Protein AF-A0A1Y6HSE1-F1 (afdb_monomer)

Foldseek 3Di:
DVVVLVVLVVVDDPVCNVVSVCVVVVVVVVCVVVLCVVLVVLVVVHVCRSVVVVVVVVVVVVD

Secondary structure (DSSP, 8-state):
-HHHHHHHHHHS-TTTHHHHHHHHHHHHHHHHHHHHHHHHHHHHH-TTHHHHHHHHHHHHHH-

Organism: NCBI:txid48664

pLDDT: mean 82.03, std 9.47, range [58.41, 94.56]

Solvent-accessible surface area (backbone atoms only — not comparable to full-atom values): 3649 Å² total; per-residue (Å²): 108,72,68,60,52,51,52,52,56,74,74,45,57,84,91,51,38,73,60,62,69,42,44,65,58,51,53,48,53,52,51,50,56,51,48,50,53,53,38,52,56,35,35,73,80,34,80,63,48,38,58,55,51,52,52,52,53,53,52,62,74,73,106

InterPro domains:
  IPR001958 Tetracycline resistance protein TetA/multidrug resistance protein MdtG-like [PR01035] (21-43)
  IPR001958 Tetracycline resistance protein TetA/multidrug resistance protein MdtG-like [PR01035] (49-63)
  IPR011701 Major facilitator superfamily [PF07690] (1-62)
  IPR020846 Major facilitator superfamily domain [PS50850] (1-63)
  IPR036259 MFS transporter superfamily [G3DSA:1.20.1250.20] (1-63)
  IPR036259 MFS transporter superfamily [SSF103473] (1-61)

Structure (mmCIF, N/CA/C/O backbone):
data_AF-A0A1Y6HSE1-F1
#
_entry.id   AF-A0A1Y6HSE1-F1
#
loop_
_atom_site.group_PDB
_atom_site.id
_atom_site.type_symbol
_atom_site.label_atom_id
_atom_site.label_alt_id
_atom_site.label_comp_id
_atom_site.label_asym_id
_atom_s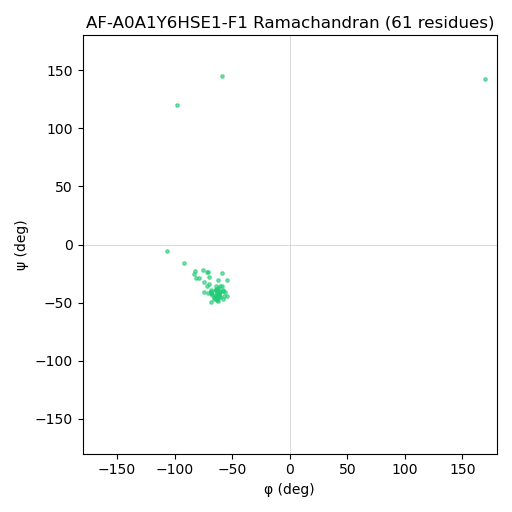ite.label_entity_id
_atom_site.label_seq_id
_atom_site.pdbx_PDB_ins_code
_atom_site.Cartn_x
_atom_site.Cartn_y
_atom_site.Cartn_z
_atom_site.occupancy
_atom_site.B_iso_or_equiv
_atom_site.auth_seq_id
_atom_site.auth_comp_id
_atom_site.auth_asym_id
_atom_site.auth_atom_id
_atom_site.pdbx_PDB_model_num
ATOM 1 N N . MET A 1 1 ? -5.282 -8.090 9.380 1.00 58.41 1 MET A N 1
ATOM 2 C CA . MET A 1 1 ? -6.752 -7.900 9.343 1.00 58.41 1 MET A CA 1
ATOM 3 C C . MET A 1 1 ? -7.389 -8.169 10.709 1.00 58.41 1 MET A C 1
ATOM 5 O O . MET A 1 1 ? -8.043 -7.272 11.216 1.00 58.41 1 MET A O 1
ATOM 9 N N . ALA A 1 2 ? -7.149 -9.323 11.353 1.00 68.00 2 ALA A N 1
ATOM 10 C CA . ALA A 1 2 ? -7.734 -9.639 12.668 1.00 68.00 2 ALA A CA 1
ATOM 11 C C . ALA A 1 2 ? -7.382 -8.620 13.776 1.00 68.00 2 ALA A C 1
ATOM 13 O O . ALA A 1 2 ? -8.272 -8.123 14.456 1.00 68.00 2 ALA A O 1
ATOM 14 N N . THR A 1 3 ? -6.110 -8.229 13.897 1.00 72.00 3 THR A N 1
ATOM 15 C CA . THR A 1 3 ? -5.644 -7.271 14.920 1.00 72.00 3 THR A CA 1
ATOM 16 C C . THR A 1 3 ? -6.166 -5.848 14.694 1.00 72.00 3 THR A C 1
ATOM 18 O O . THR A 1 3 ? -6.556 -5.170 15.636 1.00 72.00 3 THR A O 1
ATOM 21 N N . ALA A 1 4 ? -6.231 -5.407 13.433 1.00 66.19 4 ALA A N 1
ATOM 22 C CA . ALA A 1 4 ? -6.743 -4.086 13.067 1.00 66.19 4 ALA A CA 1
ATOM 23 C C . ALA A 1 4 ? -8.257 -3.971 13.312 1.00 66.19 4 ALA A C 1
ATOM 25 O O . ALA A 1 4 ? -8.723 -2.968 13.844 1.00 66.19 4 ALA A O 1
ATOM 26 N N . ASN A 1 5 ? -9.021 -5.021 12.994 1.00 69.38 5 ASN A N 1
ATOM 27 C CA . ASN A 1 5 ? -10.460 -5.048 13.246 1.00 69.38 5 ASN A CA 1
ATOM 28 C C . ASN A 1 5 ? -10.786 -5.147 14.744 1.00 69.38 5 ASN A C 1
ATOM 30 O O . ASN A 1 5 ? -11.769 -4.554 15.176 1.00 69.38 5 ASN A O 1
ATOM 34 N N . ALA A 1 6 ? -9.964 -5.847 15.535 1.00 71.88 6 ALA A N 1
ATOM 35 C CA . ALA A 1 6 ? -10.105 -5.892 16.992 1.00 71.88 6 ALA A CA 1
ATOM 36 C C . ALA A 1 6 ? -9.868 -4.511 17.627 1.00 71.88 6 ALA A C 1
ATOM 38 O O . ALA A 1 6 ? -10.678 -4.061 18.431 1.00 71.88 6 ALA A O 1
ATOM 39 N N . TYR A 1 7 ? -8.836 -3.787 17.182 1.00 72.94 7 TYR A N 1
ATOM 40 C CA . TYR A 1 7 ? -8.596 -2.409 17.618 1.00 72.94 7 TYR A CA 1
ATOM 41 C C . TYR A 1 7 ? -9.750 -1.467 17.236 1.00 72.94 7 TYR A C 1
ATOM 43 O O . TYR A 1 7 ? -10.245 -0.703 18.061 1.00 72.94 7 TYR A O 1
ATOM 51 N N . ILE A 1 8 ? -10.241 -1.560 15.997 1.00 70.00 8 ILE A N 1
ATOM 52 C CA . ILE A 1 8 ? -11.412 -0.799 15.544 1.00 70.00 8 ILE A CA 1
ATOM 53 C C . ILE A 1 8 ? -12.642 -1.109 16.415 1.00 70.00 8 ILE A C 1
ATOM 55 O O . ILE A 1 8 ? -13.406 -0.197 16.737 1.00 70.00 8 ILE A O 1
ATOM 59 N N . ALA A 1 9 ? -12.831 -2.365 16.825 1.00 69.81 9 ALA A N 1
ATOM 60 C CA . ALA A 1 9 ? -13.940 -2.777 17.683 1.00 69.81 9 ALA A CA 1
ATOM 61 C C . ALA A 1 9 ? -13.877 -2.153 19.089 1.00 69.81 9 ALA A C 1
ATOM 63 O O . ALA A 1 9 ? -14.923 -1.752 19.611 1.00 69.81 9 ALA A O 1
ATOM 64 N N . ASP A 1 10 ? -12.671 -2.049 19.659 1.00 73.88 10 ASP A N 1
ATOM 65 C CA . ASP A 1 10 ? -12.429 -1.504 21.001 1.00 73.88 10 ASP A CA 1
ATOM 66 C C . ASP A 1 10 ? -12.630 0.016 21.068 1.00 73.88 10 ASP A C 1
ATOM 68 O O . ASP A 1 10 ? -13.148 0.531 22.058 1.00 73.88 10 ASP A O 1
ATOM 72 N N . VAL A 1 11 ? -12.274 0.749 20.008 1.00 74.62 11 VAL A N 1
ATOM 73 C CA . VAL A 1 11 ? -12.326 2.225 20.003 1.00 74.62 11 VAL A CA 1
ATOM 74 C C . VAL A 1 11 ? -13.667 2.770 19.467 1.00 74.62 11 VAL A C 1
ATOM 76 O O . VAL A 1 11 ? -14.011 3.933 19.689 1.00 74.62 11 VAL A O 1
ATOM 79 N N . THR A 1 1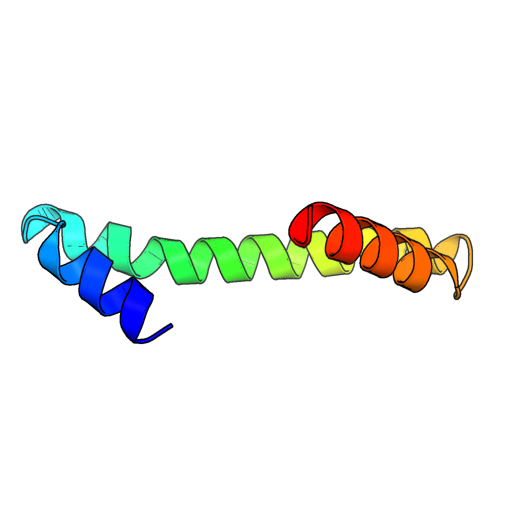2 ? -14.478 1.946 18.788 1.00 70.19 12 THR A N 1
ATOM 80 C CA . THR A 1 12 ? -15.705 2.399 18.100 1.00 70.19 12 THR A CA 1
ATOM 81 C C . THR A 1 12 ? -16.983 2.163 18.919 1.00 70.19 12 THR A C 1
ATOM 83 O O . THR A 1 12 ? -17.372 1.022 19.197 1.00 70.19 12 THR A O 1
ATOM 86 N N . ARG A 1 13 ? -17.708 3.254 19.222 1.00 71.12 13 ARG A N 1
ATOM 87 C CA . ARG A 1 13 ? -19.055 3.235 19.832 1.00 71.12 13 ARG A CA 1
ATOM 88 C C . ARG A 1 13 ? -20.060 2.461 18.963 1.00 71.12 13 ARG A C 1
ATOM 90 O O . ARG A 1 13 ? -19.986 2.494 17.736 1.00 71.12 13 ARG A O 1
ATOM 97 N N . ALA A 1 14 ? -21.001 1.764 19.608 1.00 67.94 14 ALA A N 1
ATOM 98 C CA . ALA A 1 14 ? -21.911 0.799 18.975 1.00 67.94 14 ALA A CA 1
ATOM 99 C C . ALA A 1 14 ? -22.714 1.356 17.782 1.00 67.94 14 ALA A C 1
ATOM 101 O O . ALA A 1 14 ? -22.989 0.620 16.838 1.00 67.94 14 ALA A O 1
ATOM 102 N N . ASP A 1 15 ? -23.019 2.653 17.791 1.00 70.81 15 ASP A N 1
ATOM 103 C CA . ASP A 1 15 ? -23.767 3.376 16.760 1.00 70.81 15 ASP A CA 1
ATOM 104 C C . ASP A 1 15 ? -22.986 3.588 15.452 1.00 70.81 15 ASP A C 1
ATOM 106 O O . ASP A 1 15 ? -23.595 3.730 14.394 1.00 70.81 15 ASP A O 1
ATOM 110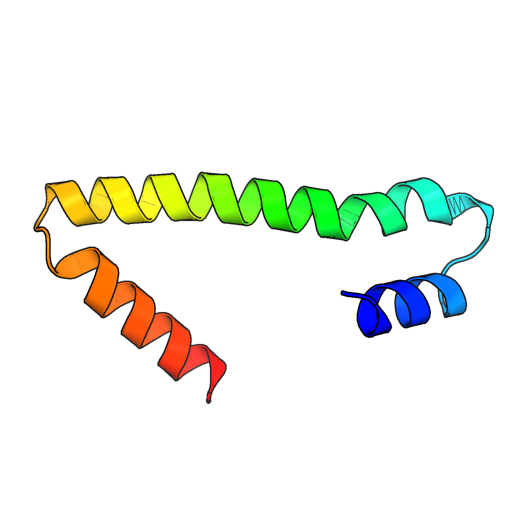 N N . LYS A 1 16 ? -21.645 3.569 15.486 1.00 69.94 16 LYS A N 1
ATOM 111 C CA . LYS A 1 16 ? -20.799 3.810 14.299 1.00 69.94 16 LYS A CA 1
ATOM 112 C C . LYS A 1 16 ? -20.118 2.561 13.745 1.00 69.94 16 LYS A C 1
ATOM 114 O O . LYS A 1 16 ? -19.509 2.625 12.678 1.00 69.94 16 LYS A O 1
ATOM 119 N N . ARG A 1 17 ? -20.245 1.413 14.419 1.00 67.19 17 ARG A N 1
ATOM 120 C CA . ARG A 1 17 ? -19.544 0.167 14.059 1.00 67.19 17 ARG A CA 1
ATOM 121 C C . ARG A 1 17 ? -19.790 -0.251 12.607 1.00 67.19 17 ARG A C 1
ATOM 123 O O . ARG A 1 17 ? -18.827 -0.536 11.909 1.00 67.19 17 ARG A O 1
ATOM 130 N N . ALA A 1 18 ? -21.026 -0.196 12.108 1.00 70.31 18 ALA A N 1
ATOM 131 C CA . ALA A 1 18 ? -21.331 -0.605 10.732 1.00 70.31 18 ALA A CA 1
ATOM 132 C C . ALA A 1 18 ? -20.503 0.151 9.667 1.00 70.31 18 ALA A C 1
ATOM 134 O O . ALA A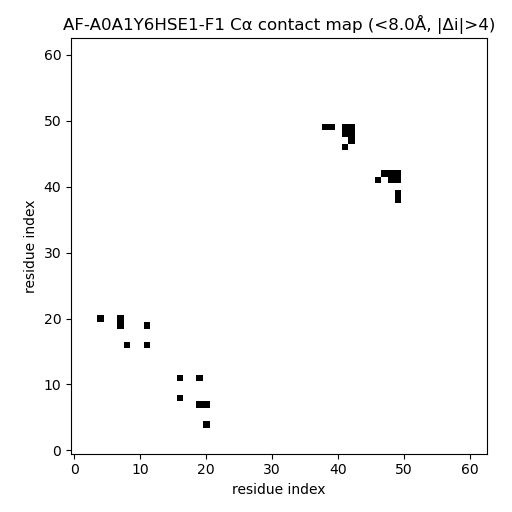 1 18 ? -19.995 -0.465 8.733 1.00 70.31 18 ALA A O 1
ATOM 135 N N . GLY A 1 19 ? -20.304 1.464 9.831 1.00 69.12 19 GLY A N 1
ATOM 136 C CA . GLY A 1 19 ? -19.498 2.267 8.904 1.00 69.12 19 GLY A CA 1
ATOM 137 C C . GLY A 1 19 ? -17.994 2.026 9.050 1.00 69.12 19 GLY A C 1
ATOM 138 O O . GLY A 1 19 ? -17.284 1.903 8.052 1.00 69.12 19 GLY A O 1
ATOM 139 N N . VAL A 1 20 ? -17.502 1.900 10.287 1.00 70.62 20 VAL A N 1
ATOM 140 C CA . VAL A 1 20 ? -16.061 1.739 10.549 1.00 70.62 20 VAL A CA 1
ATOM 141 C C . VAL A 1 20 ? -15.571 0.329 10.197 1.00 70.62 20 VAL A C 1
ATOM 143 O O . VAL A 1 20 ? -14.465 0.182 9.691 1.00 70.62 20 VAL A O 1
ATOM 146 N N . PHE A 1 21 ? -16.400 -0.707 10.353 1.00 72.75 21 PHE A N 1
ATOM 147 C CA . PHE A 1 21 ? -16.079 -2.054 9.861 1.00 72.75 21 PHE A CA 1
ATOM 148 C C . PHE A 1 21 ? -16.128 -2.162 8.327 1.00 72.75 21 PHE A C 1
ATOM 150 O O . PHE A 1 21 ? -15.461 -3.025 7.757 1.00 72.75 21 PHE A O 1
ATOM 157 N N . GLY A 1 22 ? -16.867 -1.280 7.646 1.00 78.69 22 GLY A N 1
ATOM 158 C CA . GLY A 1 22 ? -16.893 -1.203 6.182 1.00 78.69 22 GLY A CA 1
ATOM 159 C C . GLY A 1 22 ? -15.682 -0.485 5.572 1.00 78.69 22 GLY A C 1
ATOM 160 O O . GLY A 1 22 ? -15.271 -0.810 4.457 1.00 78.69 22 GLY A O 1
ATOM 161 N N . MET A 1 23 ? -15.071 0.456 6.300 1.00 80.31 23 MET A N 1
ATOM 162 C CA . MET A 1 23 ? -13.933 1.259 5.826 1.00 80.31 23 MET A CA 1
ATOM 163 C C . MET A 1 23 ? -12.715 0.437 5.368 1.00 80.31 23 MET A C 1
ATOM 165 O O . MET A 1 23 ? -12.200 0.740 4.293 1.00 80.31 23 MET A O 1
ATOM 169 N N . PRO A 1 24 ? -12.259 -0.612 6.085 1.00 81.62 24 PRO A N 1
ATOM 170 C CA . PRO A 1 24 ? -11.168 -1.465 5.614 1.00 81.62 24 PRO A CA 1
ATOM 171 C C . PRO A 1 24 ? -11.463 -2.125 4.260 1.00 81.62 24 PRO A C 1
ATOM 173 O O . PRO A 1 24 ? -10.588 -2.189 3.398 1.00 81.62 24 PRO A O 1
ATOM 176 N N . GLY A 1 25 ? -12.705 -2.573 4.048 1.00 83.31 25 GLY A N 1
ATOM 177 C CA . GLY A 1 25 ? -13.141 -3.153 2.775 1.00 83.31 25 GLY A CA 1
ATOM 178 C C . GLY A 1 25 ? -13.192 -2.118 1.651 1.00 83.31 25 GLY A C 1
ATOM 179 O O . GLY A 1 25 ? -12.720 -2.384 0.546 1.00 83.31 25 GLY A O 1
ATOM 180 N N . ALA A 1 26 ? -13.689 -0.913 1.942 1.00 86.69 26 ALA A N 1
ATOM 181 C CA . ALA A 1 26 ? -13.700 0.1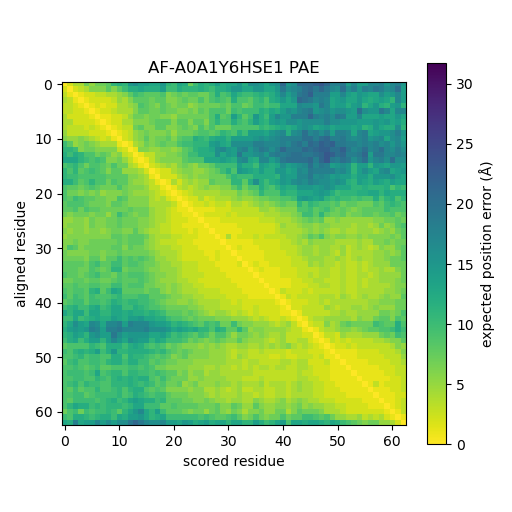95 0.990 1.00 86.69 26 ALA A CA 1
ATOM 182 C C . ALA A 1 26 ? -12.278 0.631 0.603 1.00 86.69 26 ALA A C 1
ATOM 184 O O . ALA A 1 26 ? -11.987 0.797 -0.580 1.00 86.69 26 ALA A O 1
ATOM 185 N N . ALA A 1 27 ? -11.373 0.749 1.577 1.00 87.38 27 ALA A N 1
ATOM 186 C CA . ALA A 1 27 ? -9.969 1.072 1.341 1.00 87.38 27 ALA A CA 1
ATOM 187 C C . ALA A 1 27 ? -9.283 0.014 0.465 1.00 87.38 27 ALA A C 1
ATOM 189 O O . ALA A 1 27 ? -8.544 0.367 -0.454 1.00 87.38 27 ALA A O 1
ATOM 190 N N . PHE A 1 28 ? -9.574 -1.272 0.690 1.00 88.38 28 PHE A N 1
ATOM 191 C CA . PHE A 1 28 ? -9.064 -2.349 -0.157 1.00 88.38 28 PHE A CA 1
ATOM 192 C C . PHE A 1 28 ? -9.603 -2.252 -1.589 1.00 88.38 28 PHE A C 1
ATOM 194 O O . PHE A 1 28 ? -8.828 -2.322 -2.537 1.00 88.38 28 PHE A O 1
ATOM 201 N N . GLY A 1 29 ? -10.912 -2.039 -1.758 1.00 90.31 29 GLY A N 1
ATOM 202 C CA . GLY A 1 29 ? -11.527 -1.891 -3.080 1.00 90.31 29 GLY A CA 1
ATOM 203 C C . GLY A 1 29 ? -10.966 -0.701 -3.862 1.00 90.31 29 GLY A C 1
ATOM 204 O O . GLY A 1 29 ? -10.596 -0.843 -5.026 1.00 90.31 29 GLY A O 1
ATOM 205 N N . ILE A 1 30 ? -10.829 0.455 -3.208 1.00 92.44 30 ILE A N 1
ATOM 206 C CA . ILE A 1 30 ? -10.250 1.664 -3.810 1.00 92.44 30 ILE A CA 1
ATOM 207 C C . ILE A 1 30 ? -8.777 1.434 -4.168 1.00 92.44 30 ILE A C 1
ATOM 209 O O . ILE A 1 30 ? -8.362 1.754 -5.282 1.00 92.44 30 ILE A O 1
ATOM 213 N N . GLY A 1 31 ? -8.000 0.839 -3.259 1.00 89.62 31 GLY A N 1
ATOM 214 C CA . GLY A 1 31 ? -6.596 0.508 -3.498 1.00 89.62 31 GLY A CA 1
ATOM 215 C C . GLY A 1 31 ? -6.410 -0.491 -4.640 1.00 89.62 31 GLY A C 1
ATOM 216 O O . GLY A 1 31 ? -5.492 -0.341 -5.440 1.00 89.62 31 GLY A O 1
ATOM 217 N N . PHE A 1 32 ? -7.308 -1.467 -4.771 1.00 90.94 32 PHE A N 1
ATOM 218 C CA . PHE A 1 32 ? -7.272 -2.456 -5.844 1.00 90.94 32 PHE A CA 1
ATOM 219 C C . PHE A 1 32 ? -7.578 -1.836 -7.212 1.00 90.94 32 PHE A C 1
ATOM 221 O O . PHE A 1 32 ? -6.806 -2.013 -8.153 1.00 90.94 32 PHE A O 1
ATOM 228 N N . VAL A 1 33 ? -8.663 -1.063 -7.323 1.00 94.56 33 VAL A N 1
ATOM 229 C CA . VAL A 1 33 ? -9.034 -0.391 -8.580 1.00 94.56 33 VAL A CA 1
ATOM 230 C C . VAL A 1 33 ? -7.963 0.622 -8.984 1.00 94.56 33 VAL A C 1
ATOM 232 O O . VAL A 1 33 ? -7.498 0.603 -10.122 1.00 94.56 33 VAL A O 1
ATOM 235 N N . GLY A 1 34 ? -7.524 1.467 -8.047 1.00 93.00 34 GLY A N 1
ATOM 236 C CA . GLY A 1 34 ? -6.4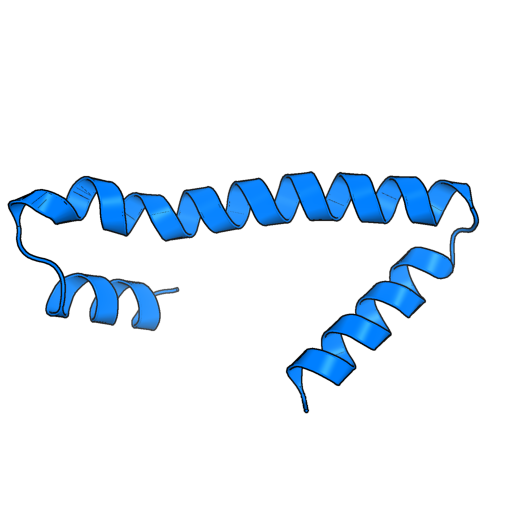60 2.439 -8.295 1.00 93.00 34 GLY A CA 1
ATOM 237 C C . GLY A 1 34 ? -5.139 1.769 -8.677 1.00 93.00 34 GLY A C 1
ATOM 238 O O . GLY A 1 34 ? -4.501 2.173 -9.647 1.00 93.00 34 GLY A O 1
ATOM 239 N N . GLY A 1 35 ? -4.764 0.700 -7.972 1.00 88.69 35 GLY A N 1
ATOM 240 C CA . GLY A 1 35 ? -3.550 -0.066 -8.242 1.00 88.69 35 GLY A CA 1
ATOM 241 C C . GLY A 1 35 ? -3.540 -0.708 -9.630 1.00 88.69 35 GLY A C 1
ATOM 242 O O . GLY A 1 35 ? -2.529 -0.625 -10.325 1.00 88.69 35 GLY A O 1
ATOM 243 N N . LEU A 1 36 ? -4.660 -1.285 -10.077 1.00 90.88 36 LEU A N 1
ATOM 244 C CA . LEU A 1 36 ? -4.773 -1.858 -11.423 1.00 90.88 36 LEU A CA 1
ATOM 245 C C . LEU A 1 36 ? -4.737 -0.795 -12.521 1.00 90.88 36 LEU A C 1
ATOM 247 O O . LEU A 1 36 ? -4.089 -1.008 -13.543 1.00 90.88 36 LEU A O 1
ATOM 251 N N . LEU A 1 37 ? -5.405 0.343 -12.321 1.00 93.94 37 LEU A N 1
ATOM 252 C CA . LEU A 1 37 ? -5.391 1.439 -13.292 1.00 93.94 37 LEU A CA 1
ATOM 253 C C . LEU A 1 37 ? -3.975 1.988 -13.485 1.00 93.94 37 LEU A C 1
ATOM 255 O O . LEU A 1 37 ? -3.509 2.112 -14.617 1.00 93.94 37 LEU A O 1
ATOM 259 N N . ILE A 1 38 ? -3.277 2.262 -12.382 1.00 90.38 38 ILE A N 1
ATOM 260 C CA . ILE A 1 38 ? -1.899 2.763 -12.409 1.00 90.38 38 ILE A CA 1
ATOM 261 C C . ILE A 1 38 ? -0.965 1.695 -12.991 1.00 90.38 38 ILE A C 1
ATOM 263 O O . ILE A 1 38 ? -0.197 1.986 -13.905 1.00 90.38 38 ILE A O 1
ATOM 267 N N . GLY A 1 39 ? -1.071 0.444 -12.536 1.00 87.44 39 GLY A N 1
ATOM 268 C CA . GLY A 1 39 ? -0.249 -0.662 -13.029 1.00 87.44 39 GLY A CA 1
ATOM 269 C C . GLY A 1 39 ? -0.449 -0.949 -14.520 1.00 87.44 39 GLY A C 1
ATOM 270 O O . GLY A 1 39 ? 0.526 -1.141 -15.245 1.00 87.44 39 GLY A O 1
ATOM 271 N N . GLY A 1 40 ? -1.692 -0.919 -15.003 1.00 88.81 40 GLY A N 1
ATOM 272 C CA . GLY A 1 40 ? -2.020 -1.107 -16.416 1.00 88.81 40 GLY A CA 1
ATOM 273 C C . GLY A 1 40 ? -1.539 0.051 -17.291 1.00 88.81 40 GLY A C 1
ATOM 274 O O . GLY A 1 40 ? -0.958 -0.179 -18.352 1.00 88.81 40 GLY A O 1
ATOM 275 N N . TRP A 1 41 ? -1.700 1.293 -16.824 1.00 90.38 41 TRP A N 1
ATOM 276 C CA . TRP A 1 41 ? -1.191 2.467 -17.534 1.00 90.38 41 TRP A CA 1
ATOM 277 C C . TRP A 1 41 ? 0.339 2.444 -17.642 1.00 90.38 41 TRP A C 1
ATOM 279 O O . TRP A 1 41 ? 0.883 2.585 -18.736 1.00 90.38 41 TRP A O 1
ATOM 289 N N . MET A 1 42 ? 1.044 2.158 -16.547 1.00 88.19 42 MET A N 1
ATOM 290 C CA . MET A 1 42 ? 2.506 2.022 -16.553 1.00 88.19 42 MET A CA 1
ATOM 291 C C . MET A 1 42 ? 2.978 0.838 -17.405 1.00 88.19 42 MET A C 1
ATOM 293 O O . MET A 1 42 ? 3.980 0.953 -18.109 1.00 88.19 42 MET A O 1
ATOM 297 N N . GLY A 1 43 ? 2.230 -0.269 -17.412 1.00 85.75 43 GLY A N 1
ATOM 298 C CA . GLY A 1 43 ? 2.495 -1.425 -18.269 1.00 85.75 43 GLY A CA 1
ATOM 299 C C . GLY A 1 43 ? 2.394 -1.108 -19.763 1.00 85.75 43 GLY A C 1
ATOM 300 O O . GLY A 1 43 ? 3.135 -1.689 -20.552 1.00 85.75 43 GLY A O 1
ATOM 301 N N . SER A 1 44 ? 1.543 -0.148 -20.149 1.00 85.62 44 SER A N 1
ATOM 302 C CA . SER A 1 44 ? 1.418 0.301 -21.544 1.00 85.62 44 SER A CA 1
ATOM 303 C C . SER A 1 44 ? 2.641 1.080 -22.050 1.00 85.62 44 SER A C 1
ATOM 305 O O . SER A 1 44 ? 2.947 1.031 -23.238 1.00 85.62 44 SER A O 1
ATOM 307 N N . ILE A 1 45 ? 3.373 1.750 -21.151 1.00 85.81 45 ILE A N 1
ATOM 308 C CA . ILE A 1 45 ? 4.618 2.479 -21.455 1.00 85.81 45 ILE A CA 1
ATOM 309 C C . ILE A 1 45 ? 5.808 1.506 -21.516 1.00 85.81 45 ILE A C 1
ATOM 311 O O . ILE A 1 45 ? 6.778 1.726 -22.240 1.00 85.81 45 ILE A O 1
ATOM 315 N N . GLY A 1 46 ? 5.738 0.405 -20.767 1.00 82.69 46 GLY A N 1
ATOM 316 C CA . GLY A 1 46 ? 6.691 -0.695 -20.835 1.00 82.69 46 GLY A CA 1
ATOM 317 C C . GLY A 1 46 ? 6.490 -1.681 -19.691 1.00 82.69 46 GLY A C 1
ATOM 318 O O . GLY A 1 46 ? 6.227 -1.288 -18.555 1.00 82.69 46 GLY A O 1
ATOM 319 N N . LEU A 1 47 ? 6.667 -2.971 -19.979 1.00 86.38 47 LEU A N 1
ATOM 320 C CA . LEU A 1 47 ? 6.351 -4.058 -19.047 1.00 86.38 47 LEU A CA 1
ATOM 321 C C . LEU A 1 47 ? 7.126 -3.978 -17.716 1.00 86.38 47 LEU A C 1
ATOM 323 O O . LEU A 1 47 ? 6.661 -4.490 -16.704 1.00 8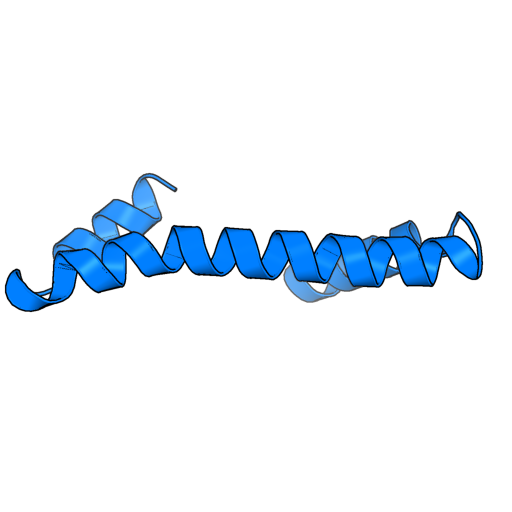6.38 47 LEU A O 1
ATOM 327 N N . HIS A 1 48 ? 8.291 -3.321 -17.694 1.00 89.88 48 HIS A N 1
ATOM 328 C CA . HIS A 1 48 ? 9.136 -3.172 -16.501 1.00 89.88 48 HIS A CA 1
ATOM 329 C C . HIS A 1 48 ? 8.721 -2.038 -15.552 1.00 89.88 48 HIS A C 1
ATOM 331 O O . HIS A 1 48 ? 9.067 -2.080 -14.372 1.00 89.88 48 HIS A O 1
ATOM 337 N N . TRP A 1 49 ? 7.997 -1.020 -16.025 1.00 88.75 49 TRP A N 1
ATOM 338 C CA . TRP A 1 49 ? 7.690 0.182 -15.235 1.00 88.75 49 TRP A CA 1
ATOM 339 C C . TRP A 1 49 ? 6.823 -0.075 -13.991 1.00 88.75 49 TRP A C 1
ATOM 341 O O . TRP A 1 49 ? 7.129 0.505 -12.946 1.00 88.75 49 TRP A O 1
ATOM 351 N N . PRO A 1 50 ? 5.806 -0.962 -14.028 1.00 87.62 50 PRO A N 1
ATOM 352 C CA . PRO A 1 50 ? 5.021 -1.302 -12.841 1.00 87.62 50 PRO A CA 1
ATOM 353 C C . PRO A 1 50 ? 5.876 -1.882 -11.706 1.00 87.62 50 PRO A C 1
ATOM 355 O O . PRO A 1 50 ? 5.637 -1.587 -10.537 1.00 87.62 50 PRO A O 1
ATOM 358 N N . PHE A 1 51 ? 6.904 -2.670 -12.041 1.00 88.50 51 PHE A N 1
ATOM 359 C CA . PHE A 1 51 ? 7.789 -3.291 -11.053 1.00 88.50 51 PHE A CA 1
ATOM 360 C C . PHE A 1 51 ? 8.698 -2.264 -10.375 1.00 88.50 51 PHE A C 1
ATOM 362 O O . PHE A 1 51 ? 8.851 -2.295 -9.156 1.00 88.50 51 PHE A O 1
ATOM 369 N N . TRP A 1 52 ? 9.249 -1.316 -11.139 1.00 90.44 52 TRP A N 1
ATOM 370 C CA . TRP A 1 52 ? 10.039 -0.214 -10.581 1.00 90.44 52 TRP A CA 1
ATOM 371 C C . TRP A 1 52 ? 9.211 0.694 -9.671 1.00 90.44 52 TRP A C 1
ATOM 373 O O . TRP A 1 52 ? 9.685 1.119 -8.619 1.00 90.44 52 TRP A O 1
ATOM 383 N N . PHE A 1 53 ? 7.955 0.944 -10.034 1.00 89.12 53 PHE A N 1
ATOM 384 C CA . PHE A 1 53 ? 7.030 1.706 -9.199 1.00 89.12 53 PHE A CA 1
ATOM 385 C C . PHE A 1 53 ? 6.698 0.989 -7.890 1.00 89.12 53 PHE A C 1
ATOM 387 O O . PHE A 1 53 ? 6.762 1.596 -6.821 1.00 89.12 53 PHE A O 1
ATOM 394 N N . ALA A 1 54 ? 6.417 -0.315 -7.956 1.00 88.62 54 ALA A N 1
ATOM 395 C CA . ALA A 1 54 ? 6.205 -1.139 -6.771 1.00 88.62 54 ALA A CA 1
ATOM 396 C C . ALA A 1 54 ? 7.449 -1.173 -5.865 1.00 88.62 54 ALA A C 1
ATOM 398 O O . ALA A 1 54 ? 7.318 -1.066 -4.647 1.00 88.62 54 ALA A O 1
ATOM 399 N N . ALA A 1 55 ? 8.651 -1.256 -6.446 1.00 89.19 55 ALA A N 1
ATOM 400 C CA . ALA A 1 55 ? 9.906 -1.203 -5.701 1.00 89.19 55 ALA A CA 1
ATOM 401 C C . ALA A 1 55 ? 10.101 0.147 -4.986 1.00 89.19 55 ALA A C 1
ATOM 403 O O . ALA A 1 55 ? 10.478 0.166 -3.816 1.00 89.19 55 ALA A O 1
ATOM 404 N N . GLY A 1 56 ? 9.783 1.267 -5.645 1.00 91.88 56 GLY A N 1
ATOM 405 C CA . GLY A 1 56 ? 9.822 2.597 -5.029 1.00 91.88 56 GLY A CA 1
ATOM 406 C C . GLY A 1 56 ? 8.831 2.748 -3.871 1.00 91.88 56 GLY A C 1
ATOM 407 O O . GLY A 1 56 ? 9.202 3.236 -2.806 1.00 91.88 56 GLY A O 1
ATOM 408 N N . LEU A 1 57 ? 7.595 2.269 -4.045 1.00 89.25 57 LEU A N 1
ATOM 409 C CA . LEU A 1 57 ? 6.578 2.249 -2.986 1.00 89.25 57 LEU A CA 1
ATOM 410 C C . LEU A 1 57 ? 6.997 1.383 -1.791 1.00 89.25 57 LEU A C 1
ATOM 412 O O . LEU A 1 57 ? 6.809 1.790 -0.647 1.00 89.25 57 LEU A O 1
ATOM 416 N N . ALA A 1 58 ? 7.581 0.209 -2.041 1.00 90.19 58 ALA A N 1
A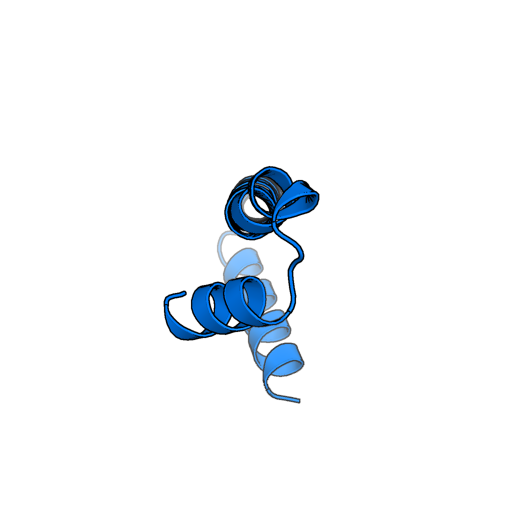TOM 417 C CA . ALA A 1 58 ? 8.069 -0.673 -0.984 1.00 90.19 58 ALA A CA 1
ATOM 418 C C . ALA A 1 58 ? 9.219 -0.035 -0.190 1.00 90.19 58 ALA A C 1
ATOM 420 O O . ALA A 1 58 ? 9.255 -0.155 1.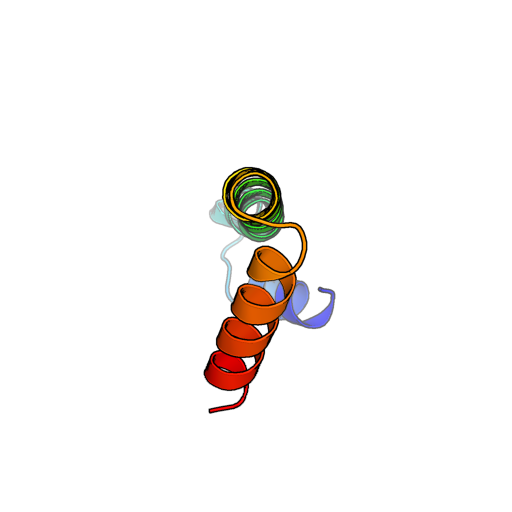033 1.00 90.19 58 ALA A O 1
ATOM 421 N N . LEU A 1 59 ? 10.122 0.672 -0.874 1.00 92.81 59 LEU A N 1
ATOM 422 C CA . LEU A 1 59 ? 11.240 1.378 -0.249 1.00 92.81 59 LEU A CA 1
ATOM 423 C C . LEU A 1 59 ? 10.744 2.554 0.605 1.00 92.81 59 LEU A C 1
ATOM 425 O O . LEU A 1 59 ? 11.172 2.691 1.745 1.00 92.81 59 LEU A O 1
ATOM 429 N N . LEU A 1 60 ? 9.777 3.329 0.103 1.00 92.25 60 LEU A N 1
ATOM 430 C CA . LEU A 1 60 ? 9.095 4.384 0.866 1.00 92.25 60 LEU A CA 1
ATOM 431 C C . LEU A 1 60 ? 8.356 3.859 2.100 1.00 92.25 60 LEU A C 1
ATOM 433 O O . LEU A 1 60 ? 8.316 4.547 3.106 1.00 92.25 60 LEU A O 1
ATOM 437 N N . ASN A 1 61 ? 7.762 2.667 2.031 1.00 90.06 61 ASN A N 1
ATOM 438 C CA . ASN A 1 61 ? 7.071 2.062 3.171 1.00 90.06 61 ASN A CA 1
ATOM 439 C C . ASN A 1 61 ? 8.035 1.498 4.233 1.00 90.06 61 ASN A C 1
ATOM 441 O O . ASN A 1 61 ? 7.631 1.273 5.371 1.00 90.06 61 ASN A O 1
ATOM 445 N N . VAL A 1 62 ? 9.278 1.200 3.847 1.00 88.38 62 VAL A N 1
ATOM 446 C CA . VAL A 1 62 ? 10.337 0.732 4.757 1.00 88.38 62 VAL A CA 1
ATOM 447 C C . VAL A 1 62 ? 11.035 1.886 5.482 1.00 88.38 62 VAL A C 1
ATOM 449 O O . VAL A 1 62 ? 11.600 1.652 6.550 1.00 88.38 62 VAL A O 1
ATOM 452 N N . LEU A 1 63 ? 11.022 3.088 4.900 1.00 71.75 63 LEU A N 1
ATOM 453 C CA . LEU A 1 63 ? 11.660 4.291 5.438 1.00 71.75 63 LEU A CA 1
ATOM 454 C C . LEU A 1 63 ? 10.787 4.973 6.501 1.00 71.75 63 LEU A C 1
ATOM 456 O O . LEU A 1 63 ? 11.371 5.436 7.505 1.00 71.75 63 LEU A O 1
#

Mean predicted aligned error: 7.53 Å

Radius of gyration: 16.49 Å; Cα contacts (8 Å, |Δi|>4): 14; chains: 1; bounding box: 35×14×42 Å

Sequence (63 aa):
MATANAYIADVTRADKRAGVFGMPGAAFGIGFVGGLLIGGWMGSIGLHWPFWFAAGLALLNVL